Protein AF-A0A7R7CL33-F1 (afdb_monomer_lite)

Structure (mmCIF, N/CA/C/O backbone):
data_AF-A0A7R7CL33-F1
#
_entry.id   AF-A0A7R7CL33-F1
#
loop_
_atom_site.group_PDB
_atom_site.id
_atom_site.type_symbol
_atom_site.label_atom_id
_atom_site.label_alt_id
_atom_site.label_comp_id
_atom_site.label_asym_id
_atom_site.label_entity_id
_atom_site.label_seq_id
_atom_site.pdbx_PDB_ins_code
_atom_site.Cartn_x
_atom_site.Cartn_y
_atom_site.Cartn_z
_atom_site.occupancy
_atom_site.B_iso_or_equiv
_atom_site.auth_seq_id
_atom_site.auth_comp_id
_atom_site.auth_asym_id
_atom_site.auth_atom_id
_atom_site.pdbx_PDB_model_num
ATOM 1 N N . MET A 1 1 ? -15.587 -2.926 6.474 1.00 58.91 1 MET A N 1
ATOM 2 C CA . MET A 1 1 ? -14.483 -3.802 6.938 1.00 58.91 1 MET A CA 1
ATOM 3 C C . MET A 1 1 ? -13.437 -2.935 7.622 1.00 58.91 1 MET A C 1
ATOM 5 O O . MET A 1 1 ? -13.190 -1.848 7.122 1.00 58.91 1 MET A O 1
ATOM 9 N N . LYS A 1 2 ? -12.856 -3.372 8.746 1.00 73.56 2 LYS A N 1
ATOM 10 C CA . LYS A 1 2 ? -11.748 -2.656 9.405 1.00 73.56 2 LYS A CA 1
ATOM 11 C C . LYS A 1 2 ? -10.413 -3.180 8.866 1.00 73.56 2 LYS A C 1
ATOM 13 O O . LYS A 1 2 ? -10.277 -4.389 8.685 1.00 73.56 2 LYS A O 1
ATOM 18 N N . LEU A 1 3 ? -9.462 -2.286 8.595 1.00 79.12 3 LEU A N 1
ATOM 19 C CA . LEU A 1 3 ? -8.094 -2.663 8.233 1.00 79.12 3 LEU A CA 1
ATOM 20 C C . LEU A 1 3 ? -7.422 -3.387 9.408 1.00 79.12 3 LEU A C 1
ATOM 22 O O . LEU A 1 3 ? -7.656 -3.060 10.572 1.00 79.12 3 LEU A O 1
ATOM 26 N N . THR A 1 4 ? -6.586 -4.377 9.105 1.00 86.19 4 THR A N 1
ATOM 27 C CA . THR A 1 4 ? -5.779 -5.066 10.123 1.00 86.19 4 THR A CA 1
ATOM 28 C C . THR A 1 4 ? -4.644 -4.168 10.621 1.00 86.19 4 THR A C 1
ATOM 30 O O . THR A 1 4 ? -4.241 -3.222 9.943 1.00 86.19 4 THR A O 1
ATOM 33 N N . LYS A 1 5 ? -4.069 -4.490 11.789 1.00 84.38 5 LYS A N 1
ATOM 34 C CA . LYS A 1 5 ? -2.930 -3.743 12.351 1.00 84.38 5 LYS A CA 1
ATOM 35 C C . LYS A 1 5 ? -1.741 -3.679 11.381 1.00 84.38 5 LYS A C 1
ATOM 37 O O . LYS A 1 5 ? -1.167 -2.612 11.214 1.00 84.38 5 LYS A O 1
ATOM 42 N N . ALA A 1 6 ? -1.430 -4.788 10.705 1.00 84.94 6 ALA A N 1
ATOM 43 C CA . ALA A 1 6 ? -0.352 -4.852 9.716 1.00 84.94 6 ALA A CA 1
ATOM 44 C C . ALA A 1 6 ? -0.631 -3.969 8.488 1.00 84.94 6 ALA A C 1
ATOM 46 O O . ALA A 1 6 ? 0.260 -3.282 8.006 1.00 84.94 6 ALA A O 1
ATOM 47 N N . GLN A 1 7 ? -1.879 -3.936 8.012 1.00 85.38 7 GLN A N 1
ATOM 48 C CA . GLN A 1 7 ? -2.278 -3.078 6.893 1.00 85.38 7 GLN A CA 1
ATOM 49 C C . GLN A 1 7 ? -2.225 -1.593 7.252 1.00 85.38 7 GLN A C 1
ATOM 51 O O . GLN A 1 7 ? -1.751 -0.800 6.449 1.00 85.38 7 GLN A O 1
ATOM 56 N N . LEU A 1 8 ? -2.689 -1.219 8.449 1.00 87.25 8 LEU A N 1
ATOM 57 C CA . LEU A 1 8 ? -2.603 0.158 8.943 1.00 87.25 8 LEU A CA 1
ATOM 58 C C . LEU A 1 8 ? -1.153 0.599 9.129 1.00 87.25 8 LEU A C 1
ATOM 60 O O . LEU A 1 8 ? -0.815 1.723 8.775 1.00 87.25 8 LEU A O 1
ATOM 64 N N . GLN A 1 9 ? -0.310 -0.278 9.674 1.00 87.38 9 GLN A N 1
ATOM 65 C CA . GLN A 1 9 ? 1.110 -0.000 9.855 1.00 87.38 9 GLN A CA 1
ATOM 66 C C . GLN A 1 9 ? 1.800 0.217 8.507 1.00 87.38 9 GLN A C 1
ATOM 68 O O . GLN A 1 9 ? 2.401 1.265 8.315 1.00 87.38 9 GLN A O 1
ATOM 73 N N . PHE A 1 10 ? 1.584 -0.679 7.544 1.00 87.62 10 PHE A N 1
ATOM 74 C CA . PHE A 1 10 ? 2.129 -0.529 6.198 1.00 87.62 10 PHE A CA 1
ATOM 75 C C . PHE A 1 10 ? 1.633 0.745 5.498 1.00 87.62 10 PHE A C 1
ATOM 77 O O . PHE A 1 10 ? 2.409 1.458 4.874 1.00 87.62 10 PHE A O 1
ATOM 84 N N . LEU A 1 11 ? 0.350 1.095 5.641 1.00 87.62 11 LEU A N 1
ATOM 85 C CA . LEU A 1 11 ? -0.181 2.362 5.128 1.00 87.62 11 LEU A CA 1
ATOM 86 C C . LEU A 1 11 ? 0.513 3.580 5.751 1.00 87.62 11 LEU A C 1
ATOM 88 O O . LEU A 1 11 ? 0.795 4.534 5.034 1.00 87.62 11 LEU A O 1
ATOM 92 N N . ARG A 1 12 ? 0.797 3.559 7.061 1.00 88.12 12 ARG A N 1
ATOM 93 C CA . ARG A 1 12 ? 1.553 4.632 7.731 1.00 88.12 12 ARG A CA 1
ATOM 94 C C . ARG A 1 12 ? 2.983 4.717 7.213 1.00 88.12 12 ARG A C 1
ATOM 96 O O . ARG A 1 12 ? 3.429 5.811 6.895 1.00 88.12 12 ARG A O 1
ATOM 103 N N . GLU A 1 13 ? 3.656 3.581 7.054 1.00 88.31 13 GLU A N 1
ATOM 104 C CA . GLU A 1 13 ? 5.006 3.528 6.482 1.00 88.31 13 GLU A CA 1
ATOM 105 C C . GLU A 1 13 ? 5.039 4.107 5.060 1.00 88.31 13 GLU A C 1
ATOM 107 O O . GLU A 1 13 ? 5.939 4.871 4.720 1.00 88.31 13 GLU A O 1
ATOM 112 N N . LEU A 1 14 ? 4.020 3.826 4.240 1.00 88.75 14 LEU A N 1
ATOM 113 C CA . LEU A 1 14 ? 3.874 4.442 2.920 1.00 88.75 14 LEU A CA 1
ATOM 114 C C . LEU A 1 14 ? 3.555 5.943 2.987 1.00 88.75 14 LEU A C 1
ATOM 116 O O . LEU A 1 14 ? 3.985 6.692 2.115 1.00 88.75 14 LEU A O 1
ATOM 120 N N . ALA A 1 15 ? 2.795 6.398 3.985 1.00 87.19 15 ALA A N 1
ATOM 121 C CA . ALA A 1 15 ? 2.501 7.818 4.176 1.00 87.19 15 ALA A CA 1
ATOM 122 C C . ALA A 1 15 ? 3.751 8.620 4.567 1.00 87.19 15 ALA A C 1
ATOM 124 O O . ALA A 1 15 ? 3.905 9.754 4.120 1.00 87.19 15 ALA A O 1
ATOM 125 N N . GLU A 1 16 ? 4.640 8.022 5.362 1.00 86.69 16 GLU A N 1
ATOM 126 C CA . GLU A 1 16 ? 5.903 8.625 5.795 1.00 86.69 16 GLU A CA 1
ATOM 127 C C . GLU A 1 16 ? 6.992 8.537 4.713 1.00 86.69 16 GLU A C 1
ATOM 129 O O . GLU A 1 16 ? 7.692 9.515 4.460 1.00 86.69 16 GLU A O 1
ATOM 134 N N . GLY A 1 17 ? 7.130 7.379 4.057 1.00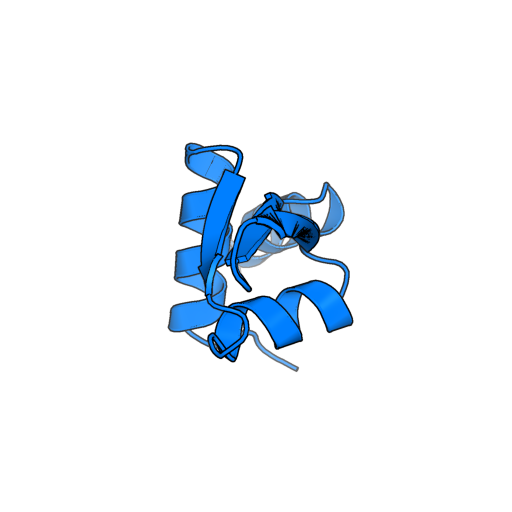 78.31 17 GLY A N 1
ATOM 135 C CA . GLY A 1 17 ? 8.195 7.095 3.084 1.00 78.31 17 GLY A CA 1
ATOM 136 C C . GLY A 1 17 ? 7.826 7.326 1.614 1.00 78.31 17 GLY A C 1
ATOM 137 O O . GLY A 1 17 ? 8.689 7.277 0.740 1.00 78.31 17 GLY A O 1
ATOM 138 N N . GLY A 1 18 ? 6.550 7.563 1.306 1.00 76.06 18 GLY A N 1
ATOM 139 C CA . GLY A 1 18 ? 6.024 7.772 -0.047 1.00 76.06 18 GLY A CA 1
ATOM 140 C C . GLY A 1 18 ? 5.810 6.485 -0.853 1.00 76.06 18 GLY A C 1
ATOM 141 O O . GLY A 1 18 ? 4.773 6.352 -1.506 1.00 76.06 18 GLY A O 1
ATOM 142 N N . HIS A 1 19 ? 6.752 5.539 -0.801 1.00 82.56 19 HIS A N 1
ATOM 143 C CA . HIS A 1 19 ? 6.657 4.250 -1.492 1.00 82.56 19 HIS A CA 1
ATOM 144 C C . HIS A 1 19 ? 7.488 3.143 -0.817 1.00 82.56 19 HIS A C 1
ATOM 146 O O . HIS A 1 19 ? 8.496 3.417 -0.169 1.00 82.56 19 HIS A O 1
ATOM 152 N N . GLN A 1 20 ? 7.092 1.881 -0.997 1.00 86.25 20 GLN A N 1
ATOM 153 C CA . GLN A 1 20 ? 7.867 0.699 -0.598 1.00 86.25 20 GLN A CA 1
ATOM 154 C C . GLN A 1 20 ? 7.841 -0.369 -1.688 1.00 86.25 20 GLN A C 1
ATOM 156 O O . GLN A 1 20 ? 6.796 -0.666 -2.262 1.00 86.25 20 GLN A O 1
ATOM 161 N N . THR A 1 21 ? 8.986 -1.007 -1.917 1.00 85.56 21 THR A N 1
ATOM 162 C CA . THR A 1 21 ? 9.081 -2.164 -2.809 1.00 85.56 21 THR A CA 1
ATOM 163 C C . THR A 1 21 ? 8.785 -3.443 -2.035 1.00 85.56 21 THR A C 1
ATOM 165 O O . THR A 1 21 ? 9.506 -3.789 -1.102 1.00 85.56 21 THR A O 1
ATOM 168 N N . VAL A 1 22 ? 7.747 -4.168 -2.442 1.00 83.38 22 VAL A N 1
ATOM 169 C CA . VAL A 1 22 ? 7.343 -5.452 -1.851 1.00 83.38 22 VAL A CA 1
ATOM 170 C C . VAL A 1 22 ? 7.373 -6.561 -2.901 1.00 83.38 22 VAL A C 1
ATOM 172 O O . VAL A 1 22 ? 7.277 -6.310 -4.100 1.00 83.38 22 VAL A O 1
ATOM 175 N N . SER A 1 23 ? 7.527 -7.809 -2.466 1.00 81.31 23 SER A N 1
ATOM 176 C CA . SER A 1 23 ? 7.416 -8.977 -3.353 1.00 81.31 23 SER A CA 1
ATOM 177 C C . SER A 1 23 ? 5.949 -9.263 -3.712 1.00 81.31 23 SER A C 1
ATOM 179 O O . SER A 1 23 ? 5.070 -9.002 -2.890 1.00 81.31 23 SER A O 1
ATOM 181 N N . ASP A 1 24 ? 5.683 -9.854 -4.890 1.00 70.06 24 ASP A N 1
ATOM 182 C CA . ASP A 1 24 ? 4.333 -10.278 -5.339 1.00 70.06 24 ASP A CA 1
ATOM 183 C C . ASP A 1 24 ? 3.563 -11.083 -4.292 1.00 70.06 24 ASP A C 1
ATOM 185 O O . ASP A 1 24 ? 2.349 -10.960 -4.143 1.00 70.06 24 ASP A O 1
ATOM 189 N N . ALA A 1 25 ? 4.291 -11.900 -3.531 1.00 67.44 25 ALA A N 1
ATOM 190 C CA . ALA A 1 25 ? 3.721 -12.793 -2.535 1.00 67.44 25 ALA A CA 1
ATOM 191 C C . ALA A 1 25 ? 3.187 -12.062 -1.288 1.00 67.44 25 ALA A C 1
ATOM 193 O O . ALA A 1 25 ? 2.613 -12.695 -0.396 1.00 67.44 25 ALA A O 1
ATOM 194 N N . TRP A 1 26 ? 3.381 -10.743 -1.173 1.00 69.94 26 TRP A N 1
ATOM 195 C CA . TRP A 1 26 ? 3.040 -10.006 0.037 1.00 69.94 26 TRP A CA 1
ATOM 196 C C . TRP A 1 26 ? 1.554 -9.609 0.085 1.00 69.94 26 TRP A C 1
ATOM 198 O O . TRP A 1 26 ? 1.110 -8.556 -0.374 1.00 69.94 26 TRP A O 1
ATOM 208 N N . ASN A 1 27 ? 0.777 -10.494 0.709 1.00 67.81 27 ASN A N 1
ATOM 209 C CA . ASN A 1 27 ? -0.682 -10.444 0.855 1.00 67.81 27 ASN A CA 1
ATOM 210 C C . ASN A 1 27 ? -1.262 -9.125 1.444 1.00 67.81 27 ASN A C 1
ATOM 212 O O . ASN A 1 27 ? -2.318 -8.678 0.985 1.00 67.81 27 ASN A O 1
ATOM 216 N N . PRO A 1 28 ? -0.616 -8.441 2.420 1.00 71.00 28 PRO A N 1
ATOM 217 C CA . PRO A 1 28 ? -1.157 -7.206 2.995 1.00 71.00 28 PRO A CA 1
ATOM 218 C C . PRO A 1 28 ? -1.267 -6.049 1.996 1.00 71.00 28 PRO A C 1
ATOM 220 O O . PRO A 1 28 ? -2.271 -5.338 2.026 1.00 71.00 28 PRO A O 1
ATOM 223 N N . ALA A 1 29 ? -0.295 -5.894 1.088 1.00 74.44 29 ALA A N 1
ATOM 224 C CA . ALA A 1 29 ? -0.339 -4.861 0.053 1.00 74.44 29 ALA A CA 1
ATOM 225 C C . ALA A 1 29 ? -1.476 -5.120 -0.939 1.00 74.44 29 ALA A C 1
ATOM 227 O O . ALA A 1 29 ? -2.204 -4.193 -1.280 1.00 74.44 29 ALA A O 1
ATOM 228 N N . ARG A 1 30 ? -1.705 -6.384 -1.325 1.00 80.81 30 ARG A N 1
ATOM 229 C CA . ARG A 1 30 ? -2.762 -6.765 -2.275 1.00 80.81 30 ARG A CA 1
ATOM 230 C C . ARG A 1 30 ? -4.133 -6.244 -1.856 1.00 80.81 30 ARG A C 1
ATOM 232 O O . ARG A 1 30 ? -4.840 -5.641 -2.652 1.00 80.81 30 ARG A O 1
ATOM 239 N N . LYS A 1 31 ? -4.471 -6.385 -0.573 1.00 82.81 31 LYS A N 1
ATOM 240 C CA . LYS A 1 31 ? -5.755 -5.906 -0.055 1.00 82.81 31 LYS A CA 1
ATOM 241 C C . LYS A 1 31 ? -5.876 -4.380 -0.071 1.00 82.81 31 LYS A C 1
ATOM 243 O O . LYS A 1 31 ? -6.976 -3.863 -0.219 1.00 82.81 31 LYS A O 1
ATOM 248 N N . LEU A 1 32 ? -4.772 -3.658 0.103 1.00 85.81 32 LEU A N 1
ATOM 249 C CA . LEU A 1 32 ? -4.754 -2.193 0.058 1.00 85.81 32 LEU A CA 1
ATOM 250 C C . LEU A 1 32 ? -4.865 -1.659 -1.369 1.00 85.81 32 LEU A C 1
ATOM 252 O O . LEU A 1 32 ? -5.491 -0.619 -1.570 1.00 85.81 32 LEU A O 1
ATOM 256 N N . LEU A 1 33 ? -4.316 -2.398 -2.335 1.00 86.44 33 LEU A N 1
ATOM 257 C CA . LEU A 1 33 ? -4.523 -2.167 -3.762 1.00 86.44 33 LEU A CA 1
ATOM 258 C C . LEU A 1 33 ? -5.997 -2.388 -4.135 1.00 86.44 33 LEU A C 1
ATOM 260 O O . LEU A 1 33 ? -6.611 -1.502 -4.718 1.00 86.44 33 LEU A O 1
ATOM 264 N N . ASP A 1 34 ? -6.596 -3.510 -3.715 1.00 86.81 34 ASP A N 1
ATOM 265 C CA . ASP A 1 34 ? -8.013 -3.820 -3.981 1.00 86.81 34 ASP A CA 1
ATOM 266 C C . ASP A 1 34 ? -8.973 -2.767 -3.402 1.00 86.81 34 ASP A C 1
ATOM 268 O O . ASP A 1 34 ? -10.024 -2.485 -3.972 1.00 86.81 34 ASP A O 1
ATOM 272 N N . LEU A 1 35 ? -8.629 -2.196 -2.243 1.00 86.31 35 LEU A N 1
ATOM 273 C CA . LEU A 1 35 ? -9.418 -1.155 -1.579 1.00 86.31 35 LEU A CA 1
ATOM 274 C C . LEU A 1 35 ? -9.167 0.251 -2.148 1.00 86.31 35 LEU A C 1
ATOM 276 O O . LEU A 1 35 ? -9.829 1.196 -1.726 1.00 86.31 35 LEU A O 1
ATOM 280 N N . GLY A 1 36 ? -8.212 0.407 -3.070 1.00 88.88 36 GLY A N 1
ATOM 281 C CA . GLY A 1 36 ? -7.840 1.700 -3.642 1.00 88.88 36 GLY A CA 1
ATOM 282 C C . GLY A 1 36 ? -7.119 2.631 -2.664 1.00 88.88 36 GLY A C 1
ATOM 283 O O . GLY A 1 36 ? -7.064 3.833 -2.898 1.00 88.88 36 GLY A O 1
ATOM 284 N N . TYR A 1 37 ? -6.574 2.104 -1.562 1.00 90.12 37 TYR A N 1
ATOM 285 C CA . TYR A 1 37 ? -5.777 2.883 -0.608 1.00 90.12 37 TYR A CA 1
ATOM 286 C C . TYR A 1 37 ? -4.314 3.001 -1.025 1.00 90.12 37 TYR A C 1
ATOM 288 O O . TYR A 1 37 ? -3.653 3.978 -0.668 1.00 90.12 37 TYR A O 1
ATOM 296 N N . ALA A 1 38 ? -3.829 2.063 -1.830 1.00 90.50 38 ALA A N 1
ATOM 297 C CA . ALA A 1 38 ? -2.506 2.104 -2.426 1.00 90.50 38 ALA A CA 1
ATOM 298 C C . ALA A 1 38 ? -2.584 1.842 -3.935 1.00 90.50 38 ALA A C 1
ATOM 300 O O . ALA A 1 38 ? -3.554 1.261 -4.422 1.00 90.50 38 ALA A O 1
ATOM 301 N N . ILE A 1 39 ? -1.545 2.247 -4.659 1.00 89.88 39 ILE A N 1
ATOM 302 C CA . ILE A 1 39 ? -1.290 1.863 -6.050 1.00 89.88 39 ILE A CA 1
ATOM 303 C C . ILE A 1 39 ? 0.010 1.075 -6.118 1.00 89.88 39 ILE A C 1
ATOM 305 O O . ILE A 1 39 ? 0.921 1.316 -5.331 1.00 89.88 39 ILE A O 1
ATOM 309 N N . GLY A 1 40 ? 0.077 0.110 -7.029 1.00 89.00 40 GLY A N 1
ATOM 310 C CA . GLY A 1 40 ? 1.228 -0.762 -7.204 1.00 89.00 40 GLY A CA 1
ATOM 311 C C . GLY A 1 40 ? 1.752 -0.642 -8.622 1.00 89.00 40 GLY A C 1
ATOM 312 O O . GLY A 1 40 ? 1.010 -0.885 -9.571 1.00 89.00 40 GLY A O 1
ATOM 313 N N . GLU A 1 41 ? 3.022 -0.292 -8.762 1.00 87.12 41 GLU A N 1
ATOM 314 C CA . GLU A 1 41 ? 3.732 -0.285 -10.033 1.00 87.12 41 GLU A CA 1
ATOM 315 C C . GLU A 1 41 ? 4.594 -1.549 -10.132 1.00 87.12 41 GLU A C 1
ATOM 317 O O . GLU A 1 41 ? 5.376 -1.830 -9.217 1.00 87.12 41 GLU A O 1
ATOM 322 N N . PRO A 1 42 ? 4.461 -2.351 -11.203 1.00 84.00 42 PRO A N 1
ATOM 323 C CA . PRO A 1 4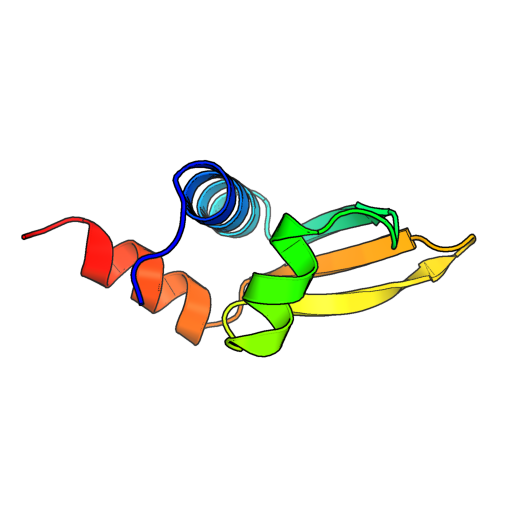2 ? 5.252 -3.561 -11.361 1.00 84.00 42 PRO A CA 1
ATOM 324 C C . PRO A 1 42 ? 6.736 -3.211 -11.511 1.00 84.00 42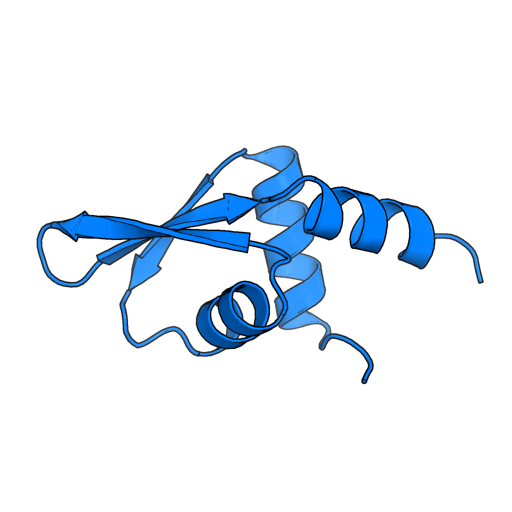 PRO A C 1
ATOM 326 O O . PRO A 1 42 ? 7.144 -2.458 -12.394 1.00 84.00 42 PRO A O 1
ATOM 329 N N . GLY A 1 43 ? 7.547 -3.783 -10.629 1.00 82.06 43 GLY A N 1
ATOM 330 C CA . GLY A 1 43 ? 8.997 -3.689 -10.628 1.00 82.06 43 GLY A CA 1
ATOM 331 C C . GLY A 1 43 ? 9.661 -4.839 -11.387 1.00 82.06 43 GLY A C 1
ATOM 332 O O . GLY A 1 43 ? 9.022 -5.729 -11.953 1.00 82.06 43 GLY A O 1
ATOM 333 N N . LYS A 1 44 ? 10.998 -4.845 -11.387 1.00 80.88 44 LYS A N 1
ATOM 334 C CA . LYS A 1 44 ? 11.777 -5.960 -11.946 1.00 80.88 44 LYS A CA 1
ATOM 335 C C . LYS A 1 44 ? 11.751 -7.161 -10.995 1.00 80.88 44 LYS A C 1
ATOM 337 O O . LYS A 1 44 ? 11.691 -6.995 -9.778 1.00 80.88 44 LYS A O 1
ATOM 342 N N . TYR A 1 45 ? 11.845 -8.365 -11.556 1.00 80.38 45 TYR A N 1
ATOM 343 C CA . TYR A 1 45 ? 11.998 -9.621 -10.803 1.00 80.38 45 TYR A CA 1
ATOM 344 C C . TYR A 1 45 ? 10.847 -9.946 -9.826 1.00 80.38 45 TYR A C 1
ATOM 346 O O . TYR A 1 45 ? 11.091 -10.431 -8.726 1.00 80.38 45 TYR A O 1
ATOM 354 N N . GLY A 1 46 ? 9.590 -9.687 -10.207 1.00 77.75 46 GLY A N 1
ATOM 355 C CA . GLY A 1 46 ? 8.423 -10.051 -9.382 1.00 77.75 46 GLY A CA 1
ATOM 356 C C . GLY A 1 46 ? 8.255 -9.203 -8.114 1.00 77.75 46 GLY A C 1
ATOM 357 O O . GLY A 1 46 ? 7.673 -9.656 -7.127 1.00 77.75 46 GLY A O 1
ATOM 358 N N . SER A 1 47 ? 8.798 -7.985 -8.130 1.00 83.31 47 SER A N 1
ATOM 359 C CA . SER A 1 47 ? 8.570 -6.964 -7.109 1.00 83.31 47 SER A CA 1
ATOM 360 C C . SER A 1 47 ? 7.539 -5.942 -7.587 1.00 83.31 47 SER A C 1
ATOM 362 O O . SER A 1 47 ? 7.315 -5.804 -8.788 1.00 83.31 47 SER A O 1
ATOM 364 N N . PHE A 1 48 ? 6.925 -5.218 -6.657 1.00 85.25 48 PHE A N 1
ATOM 365 C CA . PHE A 1 48 ? 6.004 -4.115 -6.922 1.00 85.25 48 PHE A CA 1
ATOM 366 C C . PHE A 1 48 ? 6.400 -2.955 -6.033 1.00 85.25 48 PHE A C 1
ATOM 368 O O . PHE A 1 48 ? 6.598 -3.135 -4.831 1.00 85.25 48 PHE A O 1
ATOM 375 N N . THR A 1 49 ? 6.482 -1.768 -6.613 1.00 87.88 49 THR A N 1
ATOM 376 C CA . THR A 1 49 ? 6.582 -0.533 -5.848 1.00 87.88 49 THR A CA 1
ATOM 377 C C . THR A 1 49 ? 5.175 -0.112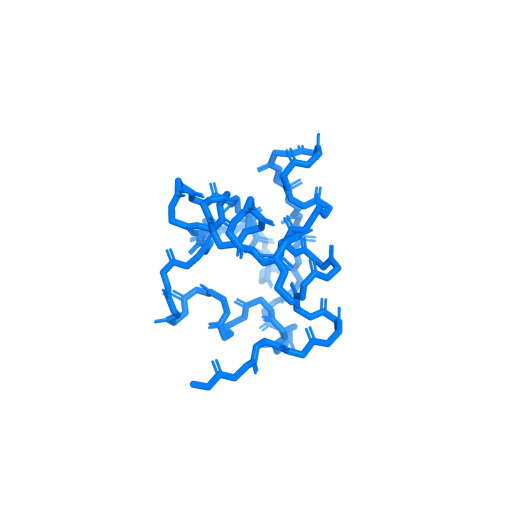 -5.481 1.00 87.88 49 THR A C 1
ATOM 379 O O . THR A 1 49 ? 4.352 0.152 -6.352 1.00 87.88 49 THR A O 1
ATOM 382 N N . VAL A 1 50 ? 4.877 -0.089 -4.193 1.00 89.81 50 VAL A N 1
ATOM 383 C CA . VAL A 1 50 ? 3.576 0.312 -3.676 1.00 89.81 50 VAL A CA 1
ATOM 384 C C . VAL A 1 50 ? 3.683 1.733 -3.159 1.00 89.81 50 VAL A C 1
ATOM 386 O O . VAL A 1 50 ? 4.595 2.035 -2.395 1.00 89.81 50 VAL A O 1
ATOM 389 N N . SER A 1 51 ? 2.736 2.578 -3.542 1.00 90.06 51 SER A N 1
ATOM 390 C CA . SER A 1 51 ? 2.652 3.979 -3.132 1.00 90.06 51 SER A CA 1
ATOM 391 C C . SER A 1 51 ? 1.273 4.268 -2.553 1.00 90.06 51 SER A C 1
ATOM 393 O O . SER A 1 51 ? 0.264 3.712 -2.998 1.00 90.06 51 SER A O 1
ATOM 395 N N . ILE A 1 52 ? 1.208 5.138 -1.548 1.00 90.94 52 ILE A N 1
ATOM 396 C CA . ILE A 1 52 ? -0.064 5.531 -0.933 1.00 90.94 52 ILE A CA 1
ATOM 397 C C . ILE A 1 52 ? -0.872 6.440 -1.870 1.00 90.94 52 ILE A C 1
ATOM 399 O O . ILE A 1 52 ? -0.327 7.327 -2.525 1.00 90.94 52 ILE A O 1
ATOM 403 N N . THR A 1 53 ? -2.188 6.249 -1.907 1.00 90.81 53 THR A N 1
ATOM 404 C CA . THR A 1 53 ? -3.112 7.165 -2.597 1.00 90.81 53 THR A CA 1
ATOM 405 C C . THR A 1 53 ? -3.644 8.235 -1.649 1.00 90.81 53 THR A C 1
ATOM 407 O O . THR A 1 53 ? -3.562 8.109 -0.427 1.00 90.81 53 THR A O 1
ATOM 410 N N . GLU A 1 54 ? -4.308 9.250 -2.197 1.00 89.00 54 GLU A N 1
ATOM 411 C CA . GLU A 1 54 ? -5.026 10.228 -1.376 1.00 89.00 54 GLU A CA 1
ATOM 412 C C . GLU A 1 54 ? -6.128 9.580 -0.516 1.00 89.00 54 GLU A C 1
ATOM 414 O O . GLU A 1 54 ? -6.315 9.941 0.645 1.00 89.00 54 GLU A O 1
ATOM 419 N N . ALA A 1 55 ? -6.820 8.562 -1.041 1.00 88.25 55 ALA A N 1
ATOM 420 C CA . ALA A 1 55 ? -7.809 7.807 -0.274 1.00 88.25 55 ALA A CA 1
ATOM 421 C C . ALA A 1 55 ? -7.162 7.062 0.906 1.00 88.25 55 ALA A C 1
ATOM 423 O O . ALA A 1 55 ? -7.724 7.030 2.001 1.00 88.25 55 ALA A O 1
ATOM 424 N N . GLY A 1 56 ? -5.964 6.508 0.700 1.00 88.88 56 GLY A N 1
ATOM 425 C CA . GLY A 1 56 ? -5.165 5.880 1.749 1.00 88.88 56 GLY A CA 1
ATOM 426 C C . GLY A 1 56 ? -4.733 6.862 2.837 1.00 88.88 56 GLY A C 1
ATOM 427 O O . GLY A 1 56 ? -4.882 6.559 4.020 1.00 88.88 56 GLY A O 1
ATOM 428 N N . ARG A 1 57 ? -4.276 8.067 2.464 1.00 87.25 57 ARG A N 1
ATOM 429 C CA . ARG A 1 57 ? -3.947 9.121 3.443 1.00 87.25 57 ARG A CA 1
ATOM 430 C C . ARG A 1 57 ? -5.158 9.524 4.267 1.00 87.25 57 ARG A C 1
ATOM 432 O O . ARG A 1 57 ? -5.091 9.518 5.491 1.00 87.25 57 ARG A O 1
ATOM 439 N N . ARG A 1 58 ? -6.292 9.779 3.614 1.00 85.62 58 ARG A N 1
ATOM 440 C CA . ARG A 1 58 ? -7.540 10.128 4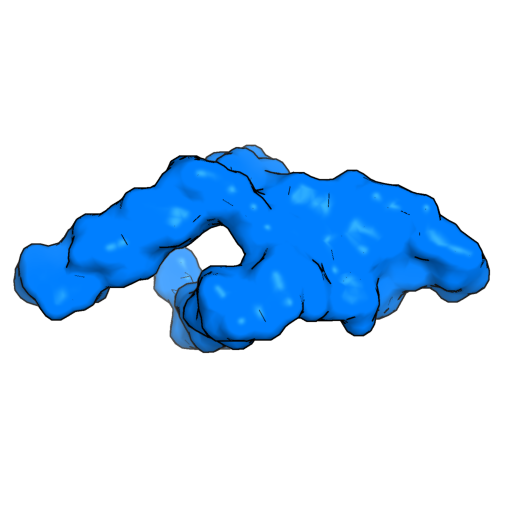.307 1.00 85.62 58 ARG A CA 1
ATOM 441 C C . ARG A 1 58 ? -8.016 9.022 5.245 1.00 85.62 58 ARG A C 1
ATOM 443 O O . ARG A 1 58 ? -8.561 9.319 6.302 1.00 85.62 58 ARG A O 1
ATOM 450 N N . ALA A 1 59 ? -7.800 7.753 4.895 1.00 83.88 59 ALA A N 1
ATOM 451 C CA . ALA A 1 59 ? -8.116 6.626 5.773 1.00 83.88 59 ALA A CA 1
ATOM 452 C C . ALA A 1 59 ? -7.254 6.613 7.052 1.00 83.88 59 ALA A C 1
ATOM 454 O O . ALA A 1 59 ? -7.728 6.176 8.101 1.00 83.88 59 ALA A O 1
ATOM 455 N N . LEU A 1 60 ? -6.014 7.113 6.987 1.00 82.81 60 LEU A N 1
ATOM 456 C CA . LEU A 1 60 ? -5.148 7.288 8.156 1.00 82.81 60 LEU A CA 1
ATOM 457 C C . LEU A 1 60 ? -5.566 8.487 9.011 1.00 82.81 60 LEU A C 1
ATOM 459 O O . LEU A 1 60 ? -5.619 8.363 10.233 1.00 82.81 60 LEU A O 1
ATOM 463 N N . GLU A 1 61 ? -5.899 9.612 8.379 1.00 77.88 61 GLU A N 1
ATOM 464 C CA . GLU A 1 61 ? -6.350 10.830 9.064 1.00 77.88 61 GLU A CA 1
ATOM 465 C C . GLU A 1 61 ? -7.715 10.636 9.741 1.00 77.88 61 GLU A C 1
ATOM 467 O O . GLU A 1 61 ? -7.903 11.010 10.896 1.00 77.88 61 GLU A O 1
ATOM 472 N N . GLY A 1 62 ? -8.656 9.975 9.061 1.00 66.44 62 GLY A N 1
ATOM 473 C CA . GLY A 1 62 ? -9.990 9.671 9.588 1.00 66.44 62 GLY A CA 1
ATOM 474 C C . GLY A 1 62 ? -10.029 8.522 10.603 1.00 66.44 62 GLY A C 1
ATOM 475 O O . GLY A 1 62 ? -11.017 8.371 11.313 1.00 66.44 62 GLY A O 1
ATOM 476 N N . GLY A 1 63 ? -8.970 7.709 10.691 1.00 56.62 63 GLY A N 1
ATOM 47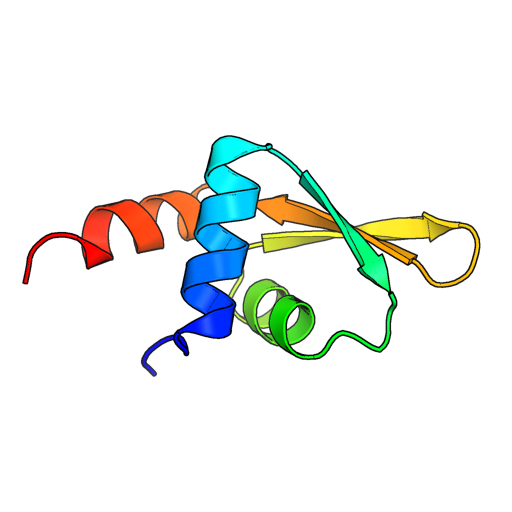7 C CA . GLY A 1 63 ? -8.853 6.598 11.644 1.00 56.62 63 GLY A CA 1
ATOM 478 C C . GLY A 1 63 ? -8.187 6.963 12.976 1.00 56.62 63 GLY A C 1
ATOM 479 O O . GLY A 1 63 ? -8.031 6.089 13.827 1.00 56.62 63 GLY A O 1
ATOM 480 N N . GLY A 1 64 ? -7.756 8.218 13.146 1.00 46.19 64 GLY A N 1
ATOM 481 C CA . GLY A 1 64 ? -7.034 8.705 14.326 1.00 46.19 64 GLY A CA 1
ATOM 482 C C . GLY A 1 64 ? -7.891 9.378 15.401 1.00 46.19 64 GLY A C 1
ATOM 483 O O . GLY A 1 64 ? -7.335 9.799 16.410 1.00 46.19 64 GLY A O 1
ATOM 484 N N . ASN A 1 65 ? -9.209 9.497 15.215 1.00 41.66 65 ASN A N 1
ATOM 485 C CA . ASN A 1 65 ? -10.082 10.146 16.195 1.00 41.66 65 ASN A CA 1
ATOM 486 C C . ASN A 1 65 ? -11.484 9.511 16.182 1.00 41.66 65 ASN A C 1
ATOM 488 O O . ASN A 1 65 ? -12.324 9.854 15.350 1.00 41.66 65 ASN A O 1
ATOM 492 N N . GLY A 1 66 ? -11.708 8.545 17.075 1.00 39.22 66 GLY A N 1
ATOM 493 C CA . GLY A 1 66 ? -12.980 7.842 17.260 1.00 39.22 66 GLY A CA 1
ATOM 494 C C . GLY A 1 66 ? -12.886 6.772 18.332 1.00 39.22 66 GLY A C 1
ATOM 495 O O . GLY A 1 66 ? -12.123 5.805 18.110 1.00 39.22 66 GLY A O 1
#

Radius of gyration: 11.41 Å; chains: 1; bounding box: 26×24×29 Å

Sequence (66 aa):
MKLTKAQLQFLRELAEGGHQTVSDAWNPARKLLDLGYAIGEPGKYGSFTVSITEAGRRALEGGGNG

pLDDT: mean 80.86, std 11.28, range [39.22, 90.94]

Foldseek 3Di:
DDQDPVLLVVLVVLVVVQKDKDAQPDVSLVVCCVVVQWDWDDDPPRITIIGGDPVVVVCNVVVPDD

Secondary structure (DSSP, 8-state):
-PPPHHHHHHHHHHHHHSEEEEETT-HHHHHHHHTTSEEEEE-GGGEEEEEE-HHHHHHHHHTS--